Protein AF-A0A6P5EWP1-F1 (afdb_monomer_lite)

Foldseek 3Di:
DVLLVDDDDPVLLVVLVCQQQDFAFDWDWDDDPPDIDIDTDPDTHDGNCSVPVLLVVCCLQDDSSVSSSLSSQQVVCVVPPDDPPDDRPSCVVCVPVPPPDPPPSPPDDDDDDDD

Sequence (115 aa):
MSVLRQPFDQSEYDDLMAMATRRIRITKFKELRNMSIPYSTNALGYSYFDHYPDLARQMECADPHRGLSLLRGFFFWLQNVGHEGAFMPWVAASTSYKSVPYNDCKKTVSHQSSN

Structure (mmCIF, N/CA/C/O backbone):
data_AF-A0A6P5EWP1-F1
#
_entry.id   AF-A0A6P5EWP1-F1
#
loop_
_atom_site.group_PDB
_atom_site.id
_atom_site.type_symbol
_atom_site.label_atom_id
_atom_site.label_alt_id
_atom_site.label_comp_id
_atom_site.label_asym_id
_atom_site.label_entity_id
_atom_site.label_seq_id
_atom_site.pdbx_PDB_ins_code
_atom_site.Cartn_x
_atom_site.Cartn_y
_atom_site.Cartn_z
_atom_site.occupancy
_atom_site.B_iso_or_equiv
_atom_site.auth_seq_id
_atom_site.auth_com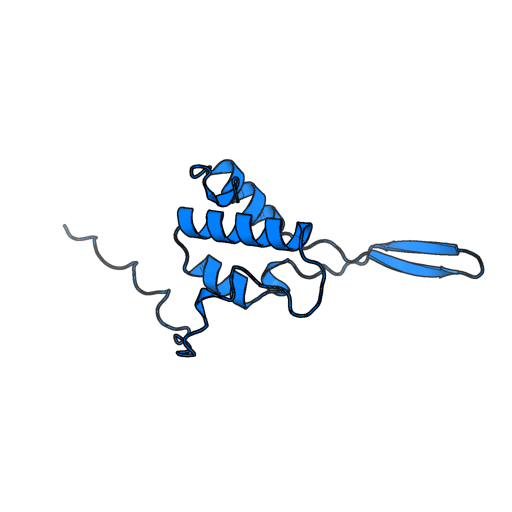p_id
_atom_site.auth_asym_id
_atom_site.auth_atom_id
_atom_site.pdbx_PDB_model_num
ATOM 1 N N . MET A 1 1 ? 1.874 -7.879 19.688 1.00 52.34 1 MET A N 1
ATOM 2 C CA . MET A 1 1 ? 0.594 -7.164 19.934 1.00 52.34 1 MET A CA 1
ATOM 3 C C . MET A 1 1 ? 0.756 -5.814 20.659 1.00 52.34 1 MET A C 1
ATOM 5 O O . MET A 1 1 ? -0.236 -5.268 21.123 1.00 52.34 1 MET A O 1
ATOM 9 N N . SER A 1 2 ? 1.958 -5.227 20.745 1.00 63.16 2 SER A N 1
ATOM 10 C CA . SER A 1 2 ? 2.179 -3.909 21.375 1.00 63.16 2 SER A CA 1
ATOM 11 C C . SER A 1 2 ? 1.922 -2.729 20.428 1.00 63.16 2 SER A C 1
ATOM 13 O O . SER A 1 2 ? 1.346 -1.736 20.852 1.00 63.16 2 SER A O 1
ATOM 15 N N . VAL A 1 3 ? 2.270 -2.862 19.143 1.00 64.81 3 VAL A N 1
ATOM 16 C CA . VAL A 1 3 ? 2.150 -1.797 18.122 1.00 64.81 3 VAL A CA 1
ATOM 17 C C . VAL A 1 3 ? 0.702 -1.323 17.928 1.00 64.81 3 VAL A C 1
ATOM 19 O O . VAL A 1 3 ? 0.439 -0.133 17.835 1.00 64.81 3 VAL A O 1
ATOM 22 N N . LEU A 1 4 ? -0.279 -2.232 17.977 1.00 67.75 4 LEU A N 1
ATOM 23 C CA . LEU A 1 4 ? -1.702 -1.866 17.868 1.00 67.75 4 LEU A CA 1
ATOM 24 C C . LEU A 1 4 ? -2.246 -1.119 19.097 1.00 67.75 4 LEU A C 1
ATOM 26 O O . LEU A 1 4 ? -3.311 -0.521 19.015 1.00 67.75 4 LEU A O 1
ATOM 30 N N . ARG A 1 5 ? -1.544 -1.165 20.236 1.00 72.25 5 ARG A N 1
ATOM 31 C CA . ARG A 1 5 ? -1.935 -0.458 21.466 1.00 72.25 5 ARG A CA 1
ATOM 32 C C . ARG A 1 5 ? -1.331 0.940 21.557 1.00 72.25 5 ARG A C 1
ATOM 34 O O . ARG A 1 5 ? -1.619 1.651 22.516 1.00 72.25 5 ARG A O 1
ATOM 41 N N . GLN A 1 6 ? -0.467 1.314 20.615 1.00 78.44 6 GLN A N 1
ATOM 42 C CA . GLN A 1 6 ? 0.116 2.646 20.609 1.00 78.44 6 GLN A CA 1
ATOM 43 C C . GLN A 1 6 ? -0.968 3.690 20.317 1.00 78.44 6 GLN A C 1
ATOM 45 O O . GLN A 1 6 ? -1.878 3.414 19.526 1.00 78.44 6 GLN A O 1
ATOM 50 N N . PRO A 1 7 ? -0.880 4.881 20.933 1.00 85.25 7 PRO A N 1
ATOM 51 C CA . PRO A 1 7 ? -1.787 5.974 20.624 1.00 85.25 7 PRO A CA 1
ATOM 52 C C . PRO A 1 7 ? -1.692 6.346 19.143 1.00 85.25 7 PRO A C 1
ATOM 54 O O . PRO A 1 7 ? -0.783 5.925 18.422 1.00 85.25 7 PRO A O 1
ATOM 57 N N . PHE A 1 8 ? -2.675 7.111 18.689 1.00 84.88 8 PHE A N 1
ATOM 58 C CA . PHE A 1 8 ? -2.672 7.620 17.331 1.00 84.88 8 PHE A CA 1
ATOM 59 C C . PHE A 1 8 ? -1.549 8.632 17.136 1.00 84.88 8 PHE A C 1
ATOM 61 O O . PHE A 1 8 ? -1.399 9.552 17.940 1.00 84.88 8 PHE A O 1
ATOM 68 N N . ASP A 1 9 ? -0.802 8.448 16.056 1.00 90.44 9 ASP A N 1
ATOM 69 C CA . ASP A 1 9 ? 0.217 9.369 15.584 1.00 90.44 9 ASP A CA 1
ATOM 70 C C . ASP A 1 9 ? -0.104 9.714 14.126 1.00 90.44 9 ASP A C 1
ATOM 72 O O . ASP A 1 9 ? -0.179 8.835 13.263 1.00 90.44 9 ASP A O 1
ATOM 76 N N . GLN A 1 10 ? -0.338 11.002 13.868 1.00 90.44 10 GLN A N 1
ATOM 77 C CA . GLN A 1 10 ? -0.667 11.498 12.535 1.00 90.44 10 GLN A CA 1
ATOM 78 C C . GLN A 1 10 ? 0.511 11.327 11.569 1.00 90.44 10 GLN A C 1
ATOM 80 O O . GLN A 1 10 ? 0.292 10.965 10.417 1.00 90.44 10 GLN A O 1
ATOM 85 N N . SER A 1 11 ? 1.747 11.532 12.038 1.00 91.12 11 SER A N 1
ATOM 86 C CA . SER A 1 11 ? 2.941 11.381 11.199 1.00 91.12 11 SER A CA 1
ATOM 87 C C . SER A 1 11 ? 3.085 9.937 10.739 1.00 91.12 11 SER A C 1
ATOM 89 O O . SER A 1 11 ? 3.324 9.673 9.565 1.00 91.12 11 SER A O 1
ATOM 91 N N . GLU A 1 12 ? 2.877 8.994 11.658 1.00 93.12 12 GLU A N 1
ATOM 92 C CA . GLU A 1 12 ? 2.905 7.571 11.335 1.00 93.12 12 GLU A CA 1
ATOM 93 C C . GLU A 1 12 ? 1.815 7.210 10.320 1.00 93.12 12 GLU A C 1
ATOM 95 O O . GLU A 1 12 ? 2.073 6.470 9.372 1.00 93.12 12 GLU A O 1
ATOM 100 N N . TYR A 1 13 ? 0.600 7.736 10.495 1.00 91.62 13 TYR A N 1
ATOM 101 C CA . TYR A 1 13 ? -0.488 7.499 9.552 1.00 91.62 13 TYR A CA 1
ATOM 102 C C . TYR A 1 13 ? -0.128 7.966 8.141 1.00 91.62 13 TYR A C 1
ATOM 104 O O . TYR A 1 13 ? -0.287 7.199 7.189 1.00 91.62 13 TYR A O 1
ATOM 112 N N . ASP A 1 14 ? 0.388 9.187 8.013 1.00 92.56 14 ASP A N 1
ATOM 113 C CA . ASP A 1 14 ? 0.753 9.772 6.725 1.00 92.56 14 ASP A CA 1
ATOM 114 C C . ASP A 1 14 ? 1.885 8.974 6.053 1.00 92.56 14 ASP A C 1
ATOM 116 O O . ASP A 1 14 ? 1.796 8.656 4.863 1.00 92.56 14 ASP A O 1
ATOM 120 N N . ASP A 1 15 ? 2.894 8.552 6.820 1.00 93.69 15 ASP A N 1
ATOM 121 C CA . ASP A 1 15 ? 4.005 7.731 6.330 1.00 93.69 15 ASP A CA 1
ATOM 122 C C . ASP A 1 15 ? 3.533 6.353 5.841 1.00 93.69 15 ASP A C 1
ATOM 124 O O . ASP A 1 15 ? 3.873 5.912 4.734 1.00 93.69 15 ASP A O 1
ATOM 128 N N . LEU A 1 16 ? 2.718 5.660 6.643 1.00 92.62 16 LEU A N 1
ATOM 129 C CA . LEU A 1 16 ? 2.173 4.349 6.289 1.00 92.62 16 LEU A CA 1
ATOM 130 C C . LEU A 1 16 ? 1.234 4.441 5.078 1.00 92.62 16 LEU A C 1
ATOM 132 O O . LEU A 1 16 ? 1.282 3.581 4.194 1.00 92.62 16 LEU A O 1
ATOM 136 N N . MET A 1 17 ? 0.415 5.491 5.002 1.00 92.44 17 MET A N 1
ATOM 137 C CA . MET A 1 17 ? -0.483 5.751 3.878 1.00 92.44 17 MET A CA 1
ATOM 138 C C . MET A 1 17 ? 0.295 6.041 2.588 1.00 92.44 17 MET A C 1
ATOM 140 O O . MET A 1 17 ? -0.026 5.498 1.522 1.00 92.44 17 MET A O 1
ATOM 144 N N . ALA A 1 18 ? 1.353 6.852 2.676 1.00 93.19 18 ALA A N 1
ATOM 145 C CA . ALA A 1 18 ? 2.236 7.139 1.555 1.00 93.19 18 ALA A CA 1
ATOM 146 C C . ALA A 1 18 ? 2.909 5.859 1.049 1.00 93.19 18 ALA A C 1
ATOM 148 O O . ALA A 1 18 ? 2.937 5.608 -0.158 1.00 93.19 18 ALA A O 1
ATOM 149 N N . MET A 1 19 ? 3.392 5.003 1.953 1.00 90.62 19 MET A N 1
ATOM 150 C CA . MET A 1 19 ? 3.959 3.704 1.586 1.00 90.62 19 MET A CA 1
ATOM 151 C C . MET A 1 19 ? 2.930 2.774 0.939 1.00 90.62 19 MET A C 1
ATOM 153 O O . MET A 1 19 ? 3.259 2.121 -0.051 1.00 90.62 19 MET A O 1
ATOM 157 N N . ALA A 1 20 ? 1.701 2.732 1.459 1.00 90.88 20 ALA A N 1
ATOM 158 C CA . ALA A 1 20 ? 0.624 1.895 0.937 1.00 90.88 20 ALA A CA 1
ATOM 159 C C . ALA A 1 20 ? 0.200 2.293 -0.489 1.00 90.88 20 ALA A C 1
ATOM 161 O O . ALA A 1 20 ? -0.030 1.430 -1.338 1.00 90.88 20 ALA A O 1
ATOM 162 N N . THR A 1 21 ? 0.157 3.599 -0.764 1.00 91.94 21 THR A N 1
ATOM 163 C CA . THR A 1 21 ? -0.280 4.173 -2.049 1.00 91.94 21 THR A CA 1
ATOM 164 C C . THR A 1 21 ? 0.839 4.208 -3.095 1.00 91.94 21 THR A C 1
ATOM 166 O O . THR A 1 21 ? 0.582 4.272 -4.300 1.00 91.94 21 THR A O 1
ATOM 169 N N . ARG A 1 22 ? 2.106 4.168 -2.664 1.00 90.56 22 ARG A N 1
ATOM 170 C CA . ARG A 1 22 ? 3.257 4.306 -3.559 1.00 90.56 22 ARG A CA 1
ATOM 171 C C . ARG A 1 22 ? 3.290 3.193 -4.607 1.00 90.56 22 ARG A C 1
ATOM 173 O O . ARG A 1 22 ? 3.430 2.016 -4.292 1.00 90.56 22 ARG A O 1
ATOM 180 N N . ARG A 1 23 ? 3.269 3.595 -5.878 1.00 90.12 23 ARG A N 1
ATOM 181 C CA . ARG A 1 23 ? 3.510 2.720 -7.032 1.00 90.12 23 ARG A CA 1
ATOM 182 C C . ARG A 1 23 ? 4.987 2.759 -7.410 1.00 90.12 23 ARG A C 1
ATOM 184 O O . ARG A 1 23 ? 5.505 3.808 -7.793 1.00 90.12 23 ARG A O 1
ATOM 191 N N . ILE A 1 24 ? 5.679 1.628 -7.288 1.00 84.12 24 ILE A N 1
ATOM 192 C CA . ILE A 1 24 ? 7.111 1.515 -7.613 1.00 84.12 24 ILE A CA 1
ATOM 193 C C . ILE A 1 24 ? 7.257 1.128 -9.087 1.00 84.12 24 ILE A C 1
ATOM 195 O O . ILE A 1 24 ? 6.494 0.307 -9.589 1.00 84.12 24 ILE A O 1
ATOM 199 N N . ARG A 1 25 ? 8.224 1.710 -9.809 1.00 85.88 25 ARG A N 1
ATOM 200 C CA . ARG A 1 25 ? 8.514 1.306 -11.197 1.00 85.88 25 ARG A CA 1
ATOM 201 C C . ARG A 1 25 ? 8.871 -0.175 -11.263 1.00 85.88 25 ARG A C 1
ATOM 203 O O . ARG A 1 25 ? 9.651 -0.662 -10.448 1.00 85.88 25 ARG A O 1
ATOM 210 N N . ILE A 1 26 ? 8.345 -0.872 -12.267 1.00 85.88 26 ILE A N 1
ATOM 211 C CA . ILE A 1 26 ? 8.653 -2.288 -12.456 1.00 85.88 26 ILE A CA 1
ATOM 212 C C . ILE A 1 26 ? 10.096 -2.404 -12.949 1.00 85.88 26 ILE A C 1
ATOM 214 O O . ILE A 1 26 ? 10.432 -1.940 -14.047 1.00 85.88 26 ILE A O 1
ATOM 218 N N . THR A 1 27 ? 10.926 -3.063 -12.149 1.00 89.50 27 THR A N 1
ATOM 219 C CA . THR A 1 27 ? 12.249 -3.536 -12.556 1.00 89.50 27 THR A CA 1
ATOM 220 C C . THR A 1 27 ? 12.095 -4.931 -13.135 1.00 89.50 27 THR A C 1
ATOM 222 O O . THR A 1 27 ? 11.564 -5.828 -12.484 1.00 89.50 27 THR A O 1
ATOM 225 N N . LYS A 1 28 ? 12.539 -5.113 -14.375 1.00 89.50 28 LYS A N 1
ATOM 226 C CA . LYS A 1 28 ? 12.609 -6.425 -15.017 1.00 89.50 28 LYS A CA 1
ATOM 227 C C . LYS A 1 28 ? 14.056 -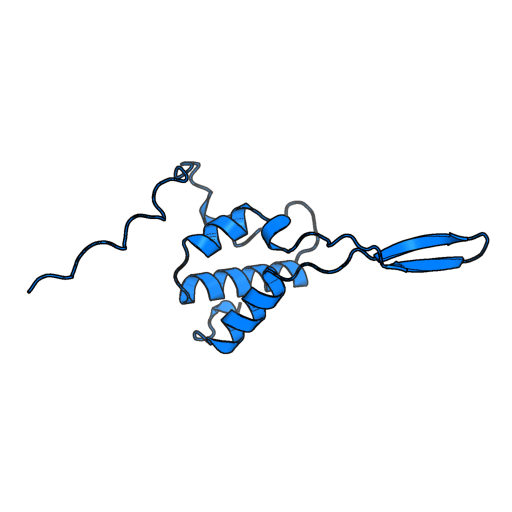6.884 -15.068 1.00 89.50 28 LYS A C 1
ATOM 229 O O . LYS A 1 28 ? 14.972 -6.075 -14.966 1.00 89.50 28 LYS A O 1
ATOM 234 N N . PHE A 1 29 ? 14.251 -8.175 -15.276 1.00 92.06 29 PHE A N 1
ATOM 235 C CA . PHE A 1 29 ? 15.569 -8.772 -15.424 1.00 92.06 29 PHE A CA 1
ATOM 236 C C . PHE A 1 29 ? 15.738 -9.308 -16.843 1.00 92.06 29 PHE A C 1
ATOM 23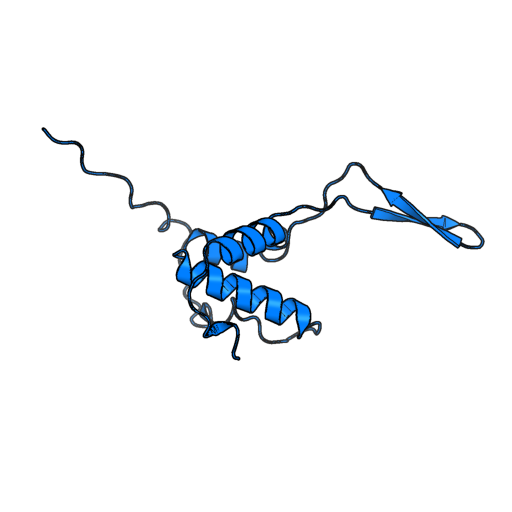8 O O . PHE A 1 29 ? 14.796 -9.841 -17.435 1.00 92.06 29 PHE A O 1
ATOM 245 N N . LYS A 1 30 ? 16.915 -9.084 -17.424 1.00 91.81 30 LYS A N 1
ATOM 246 C CA . LYS A 1 30 ? 17.345 -9.722 -18.670 1.00 91.81 30 LYS A CA 1
ATOM 247 C C . LYS A 1 30 ? 18.327 -10.820 -18.315 1.00 91.81 30 LYS A C 1
ATOM 249 O O . LYS A 1 30 ? 19.405 -10.520 -17.809 1.00 91.81 30 LYS A O 1
ATOM 254 N N . GLU A 1 31 ? 17.959 -12.051 -18.636 1.00 94.88 31 GLU A N 1
ATOM 255 C CA . GLU A 1 31 ? 18.867 -13.189 -18.575 1.00 94.88 31 GLU A CA 1
ATOM 256 C C . GLU A 1 31 ? 19.827 -13.140 -19.769 1.00 94.88 31 GLU A C 1
ATOM 258 O O . GLU A 1 31 ? 19.413 -13.132 -20.931 1.00 94.88 31 GLU A O 1
ATOM 263 N N . LEU A 1 32 ? 21.121 -13.073 -19.475 1.00 94.38 32 LEU A N 1
ATOM 264 C CA . LEU A 1 32 ? 22.217 -13.239 -20.423 1.00 94.38 32 LEU A CA 1
ATOM 265 C C . LEU A 1 32 ? 22.860 -14.612 -20.211 1.00 94.38 32 LEU A C 1
ATOM 267 O O . LEU A 1 32 ? 22.566 -15.315 -19.251 1.00 94.38 32 LEU A O 1
ATOM 271 N N . ARG A 1 33 ? 23.806 -14.977 -21.083 1.00 93.50 33 ARG A N 1
ATOM 272 C CA . ARG A 1 33 ? 24.464 -16.295 -21.060 1.00 93.50 33 ARG A CA 1
ATOM 273 C C . ARG A 1 33 ? 25.070 -16.667 -19.697 1.00 93.50 33 ARG A C 1
ATOM 275 O O . ARG A 1 33 ? 25.060 -17.842 -19.352 1.00 93.50 33 ARG A O 1
ATOM 282 N N . ASN A 1 34 ? 25.566 -15.677 -18.945 1.00 94.12 34 ASN A N 1
ATOM 283 C CA . ASN A 1 34 ? 26.272 -15.886 -17.675 1.00 94.12 34 ASN A CA 1
ATOM 284 C C . ASN A 1 34 ? 25.748 -15.015 -16.516 1.00 94.12 34 ASN A C 1
ATOM 286 O O . ASN A 1 34 ? 26.302 -15.086 -15.422 1.00 94.12 34 ASN A O 1
ATOM 290 N N . MET A 1 35 ? 24.763 -14.135 -16.740 1.00 94.00 35 MET A N 1
ATOM 291 C CA . MET A 1 35 ? 24.308 -13.202 -15.703 1.00 94.00 35 MET A CA 1
ATOM 292 C C . MET A 1 35 ? 22.909 -12.655 -15.967 1.00 94.00 35 MET A C 1
ATOM 294 O O . MET A 1 35 ? 22.489 -12.549 -17.115 1.00 94.00 35 MET A O 1
ATOM 298 N N . SER A 1 36 ? 22.247 -12.212 -14.903 1.00 94.75 36 SER A N 1
ATOM 299 C CA . SER A 1 36 ? 20.977 -11.496 -14.967 1.00 94.75 36 SER A CA 1
ATOM 300 C C . SER A 1 36 ? 21.204 -10.015 -14.668 1.00 94.75 36 SER A C 1
ATOM 302 O O . SER A 1 36 ? 21.828 -9.676 -13.660 1.00 94.75 36 SER A O 1
ATOM 304 N N . ILE A 1 37 ? 20.747 -9.121 -15.551 1.00 94.62 37 ILE A N 1
ATOM 305 C CA . ILE A 1 37 ? 20.904 -7.665 -15.380 1.00 94.62 37 ILE A CA 1
ATOM 306 C C . ILE A 1 37 ? 19.528 -7.014 -15.188 1.00 94.62 37 ILE A C 1
ATOM 308 O O . ILE A 1 37 ? 18.646 -7.208 -16.035 1.00 94.62 37 ILE A O 1
ATOM 312 N N . PRO A 1 38 ? 19.324 -6.213 -14.123 1.00 93.12 38 PRO A N 1
ATOM 313 C CA . PRO A 1 38 ? 18.095 -5.455 -13.948 1.00 93.12 38 PRO A CA 1
ATOM 314 C C . PRO A 1 38 ? 18.012 -4.302 -14.956 1.00 93.12 38 PRO A C 1
ATOM 316 O O . PRO A 1 38 ? 18.990 -3.603 -15.214 1.00 93.12 38 PRO A O 1
ATOM 319 N N . TYR A 1 39 ? 16.823 -4.052 -15.491 1.00 89.88 39 TYR A N 1
ATOM 320 C CA . TYR A 1 39 ? 16.508 -2.860 -16.270 1.00 89.88 39 TYR A CA 1
ATOM 321 C C . TYR A 1 39 ? 15.156 -2.300 -15.829 1.00 89.88 39 TYR A C 1
ATOM 323 O O . TYR A 1 39 ? 14.181 -3.030 -15.621 1.00 89.88 39 TYR A O 1
ATOM 331 N N . SER A 1 40 ? 15.100 -0.983 -15.659 1.00 85.19 40 SER A N 1
ATOM 332 C CA . SER A 1 40 ? 13.868 -0.291 -15.307 1.00 85.19 40 SER A CA 1
ATOM 333 C C . SER A 1 40 ? 12.951 -0.211 -16.522 1.00 85.19 40 SER A C 1
ATOM 335 O O . SER A 1 40 ? 13.380 0.026 -17.653 1.00 85.19 40 SER A O 1
ATOM 337 N N . THR A 1 41 ? 11.660 -0.416 -16.290 1.00 86.19 41 THR A N 1
ATOM 338 C CA . THR A 1 41 ? 10.639 -0.145 -17.299 1.00 86.19 41 THR A CA 1
ATOM 339 C C . TH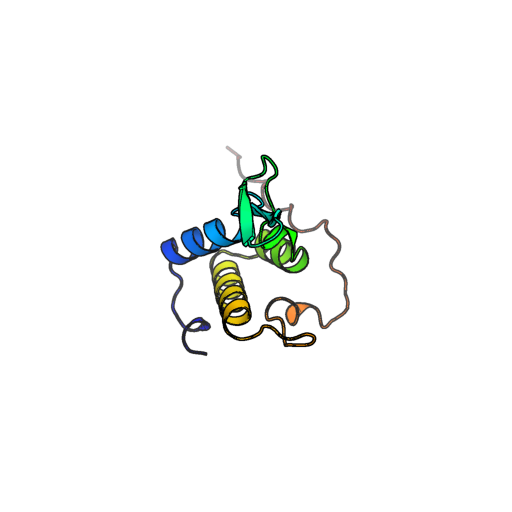R A 1 41 ? 9.980 1.205 -17.033 1.00 86.19 41 THR A C 1
ATOM 341 O O . THR A 1 41 ? 10.024 1.745 -15.925 1.00 86.19 41 THR A O 1
ATOM 344 N N . ASN A 1 42 ? 9.347 1.765 -18.064 1.00 86.69 42 ASN A N 1
ATOM 345 C CA . ASN A 1 42 ? 8.517 2.961 -17.909 1.00 86.69 42 ASN A CA 1
ATOM 346 C C . ASN A 1 42 ? 7.168 2.658 -17.237 1.00 86.69 42 ASN A C 1
ATOM 348 O O . ASN A 1 42 ? 6.442 3.587 -16.897 1.00 86.69 42 ASN A O 1
ATOM 352 N N . ALA A 1 43 ? 6.836 1.379 -17.033 1.00 87.50 43 ALA A N 1
ATOM 353 C CA . ALA A 1 43 ? 5.610 0.970 -16.373 1.00 87.50 43 ALA A CA 1
ATOM 354 C C . ALA A 1 43 ? 5.737 1.097 -14.849 1.00 87.50 43 ALA A C 1
ATOM 356 O O . ALA A 1 43 ? 6.734 0.691 -14.241 1.00 87.50 43 ALA A O 1
ATOM 357 N N . LEU A 1 44 ? 4.691 1.641 -14.233 1.00 88.75 44 LEU A N 1
ATOM 358 C CA . LEU A 1 44 ? 4.508 1.598 -12.790 1.00 88.75 44 LEU A CA 1
ATOM 359 C C . LEU A 1 44 ? 3.916 0.246 -12.398 1.00 88.75 44 LEU A C 1
ATOM 361 O O . LEU A 1 44 ? 3.046 -0.284 -13.085 1.00 88.75 44 LEU A O 1
ATOM 365 N N . GLY A 1 45 ? 4.417 -0.305 -11.301 1.00 87.31 45 GLY A N 1
ATOM 366 C CA . GLY A 1 45 ? 3.833 -1.458 -10.645 1.00 87.31 45 GLY A CA 1
ATOM 367 C C . GLY A 1 45 ? 2.581 -1.075 -9.868 1.00 87.31 45 GLY A C 1
ATOM 368 O O . GLY A 1 45 ? 2.213 0.097 -9.752 1.00 87.31 45 GLY A O 1
ATOM 369 N N . TYR A 1 46 ? 1.945 -2.098 -9.321 1.00 88.19 46 TYR A N 1
ATOM 370 C CA . TYR A 1 46 ? 0.808 -1.950 -8.432 1.00 88.19 46 TYR A CA 1
ATOM 371 C C . TYR A 1 46 ? 1.259 -1.435 -7.060 1.00 88.19 46 TYR A C 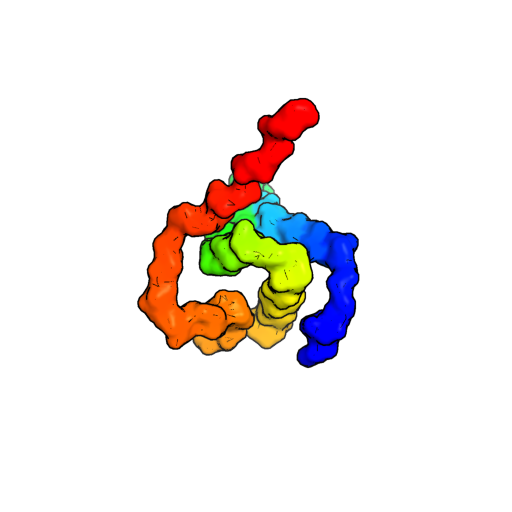1
ATOM 373 O O . TYR A 1 46 ? 2.349 -1.750 -6.580 1.00 88.19 46 TYR A O 1
ATOM 381 N N . SER A 1 47 ? 0.427 -0.593 -6.455 1.00 91.50 47 SER A N 1
ATOM 382 C CA . SER A 1 47 ? 0.537 -0.230 -5.042 1.00 91.50 47 SER A CA 1
ATOM 383 C C . SER A 1 47 ? -0.000 -1.364 -4.166 1.00 91.50 47 SER A C 1
ATOM 385 O O . SER A 1 47 ? -0.620 -2.311 -4.661 1.00 91.50 47 SER A O 1
ATOM 387 N N . TYR A 1 48 ? 0.170 -1.264 -2.847 1.00 90.25 48 TYR A N 1
ATOM 388 C CA . TYR A 1 48 ? -0.419 -2.249 -1.941 1.00 90.25 48 TYR A CA 1
ATOM 389 C C . TYR A 1 48 ? -1.950 -2.250 -2.013 1.00 90.25 48 TYR A C 1
ATOM 391 O O . TYR A 1 48 ? -2.562 -3.314 -1.984 1.00 90.25 48 TYR A O 1
ATOM 399 N N . PHE A 1 49 ? -2.577 -1.088 -2.192 1.00 89.94 49 PHE A N 1
ATOM 400 C CA . PHE A 1 49 ? -4.030 -1.000 -2.358 1.00 89.94 49 PHE A CA 1
ATOM 401 C C . PHE A 1 49 ? -4.528 -1.567 -3.687 1.00 89.94 49 PHE A C 1
ATOM 403 O O . PHE A 1 49 ? -5.629 -2.109 -3.735 1.00 89.94 49 PHE A O 1
ATOM 410 N N . ASP A 1 50 ? -3.708 -1.517 -4.740 1.00 88.62 50 ASP A N 1
ATOM 411 C CA . ASP A 1 50 ? -4.036 -2.170 -6.011 1.00 88.62 50 ASP A CA 1
ATOM 412 C C . ASP A 1 50 ? -3.986 -3.708 -5.881 1.00 88.62 50 ASP A C 1
ATOM 414 O O . ASP A 1 50 ? -4.759 -4.411 -6.529 1.00 88.62 50 ASP A O 1
ATOM 418 N N . HIS A 1 51 ? -3.103 -4.239 -5.025 1.00 86.19 51 HIS A N 1
ATOM 419 C CA . HIS A 1 51 ? -3.022 -5.673 -4.726 1.00 86.19 51 HIS A CA 1
ATOM 420 C C . HIS A 1 51 ? -4.123 -6.163 -3.772 1.00 86.19 51 HIS A C 1
ATOM 422 O O . HIS A 1 51 ? -4.575 -7.300 -3.899 1.00 86.19 51 HIS A O 1
ATOM 428 N N . TYR A 1 52 ? -4.559 -5.319 -2.833 1.00 88.50 52 TYR A N 1
ATOM 429 C CA . TYR A 1 52 ? -5.545 -5.657 -1.803 1.00 88.50 52 TYR A CA 1
ATOM 430 C C . TYR A 1 52 ? -6.740 -4.690 -1.851 1.00 88.50 52 TYR A C 1
ATOM 432 O O . TYR A 1 52 ? -6.869 -3.811 -0.992 1.00 88.50 52 TYR A O 1
ATOM 440 N N . PRO A 1 53 ? -7.662 -4.854 -2.819 1.00 87.31 53 PRO A N 1
ATOM 441 C CA . PRO A 1 53 ? -8.787 -3.934 -2.991 1.00 87.31 53 PRO A CA 1
ATOM 442 C C . PRO A 1 53 ? -9.756 -3.938 -1.798 1.00 87.31 53 PRO A C 1
ATOM 444 O O . PRO A 1 53 ? -10.442 -2.947 -1.557 1.00 87.31 53 PRO A O 1
ATOM 447 N N . ASP A 1 54 ? -9.821 -5.029 -1.028 1.00 87.00 54 ASP A N 1
ATOM 448 C CA . ASP A 1 54 ? -10.624 -5.090 0.201 1.00 87.00 54 ASP A CA 1
ATOM 449 C C . ASP A 1 54 ? -10.071 -4.170 1.297 1.00 87.00 54 ASP A C 1
ATOM 451 O O . ASP A 1 54 ? -10.841 -3.513 1.999 1.00 87.00 54 ASP A O 1
ATOM 455 N N . LEU A 1 55 ? -8.741 -4.087 1.417 1.00 88.56 55 LEU A N 1
ATOM 456 C CA . LEU A 1 55 ? -8.078 -3.169 2.341 1.00 88.56 55 LEU A CA 1
ATOM 457 C C . LEU A 1 55 ? -8.317 -1.720 1.911 1.00 88.56 55 LEU A C 1
ATOM 459 O O . LEU A 1 55 ? -8.674 -0.896 2.747 1.00 88.56 55 LEU A O 1
ATOM 463 N N . ALA A 1 56 ? -8.182 -1.429 0.612 1.00 89.88 56 ALA A N 1
ATOM 464 C CA . ALA A 1 56 ? -8.441 -0.099 0.062 1.00 89.88 56 ALA A CA 1
ATOM 465 C C . ALA A 1 56 ? -9.859 0.385 0.411 1.00 89.88 56 ALA A C 1
ATOM 467 O O . ALA A 1 56 ? -10.030 1.473 0.956 1.00 89.88 56 ALA A O 1
ATOM 468 N N . ARG A 1 57 ? -10.866 -0.480 0.225 1.00 87.44 57 ARG A N 1
ATOM 469 C CA . ARG A 1 57 ? -12.260 -0.189 0.594 1.00 87.44 57 ARG A CA 1
ATOM 470 C C . ARG A 1 57 ? -12.445 0.094 2.084 1.00 87.44 57 ARG A C 1
ATOM 472 O O . ARG A 1 57 ? -13.225 0.967 2.449 1.00 87.44 57 ARG A O 1
ATOM 479 N N . GLN A 1 58 ? -11.754 -0.636 2.960 1.00 87.94 58 GLN A N 1
ATOM 480 C CA . GLN A 1 58 ? -11.836 -0.357 4.395 1.00 87.94 58 GLN A CA 1
ATOM 481 C C . GLN A 1 58 ? -11.181 0.967 4.765 1.00 87.94 58 GLN A C 1
ATOM 483 O O . GLN A 1 58 ? -11.716 1.667 5.619 1.00 87.94 58 GLN A O 1
ATOM 488 N N . MET A 1 59 ? -10.071 1.316 4.116 1.00 88.94 59 MET A N 1
ATOM 489 C CA . MET A 1 59 ? -9.385 2.589 4.327 1.00 88.94 59 MET A CA 1
ATOM 490 C C . MET A 1 59 ? -10.226 3.782 3.862 1.00 88.94 59 MET A C 1
ATOM 492 O O . MET A 1 59 ? -10.236 4.799 4.544 1.00 88.94 59 MET A O 1
ATOM 496 N N . GLU A 1 60 ? -10.979 3.652 2.765 1.00 87.50 60 GLU A N 1
ATOM 497 C CA . GLU A 1 60 ? -11.883 4.707 2.274 1.00 87.50 60 GLU A CA 1
ATOM 498 C C . GLU A 1 60 ? -13.000 5.060 3.268 1.00 87.50 60 GLU A C 1
ATOM 500 O O . GLU A 1 60 ? -13.438 6.207 3.319 1.00 87.50 60 GLU A O 1
ATOM 505 N N . CYS A 1 61 ? -13.452 4.090 4.067 1.00 84.25 61 CYS A N 1
ATOM 506 C CA . CYS A 1 61 ? -14.541 4.266 5.033 1.00 84.25 61 CYS A CA 1
ATOM 507 C C . CYS A 1 61 ? -14.078 4.261 6.498 1.00 84.25 61 CYS A C 1
ATOM 509 O O . CYS A 1 61 ? -14.911 4.202 7.406 1.00 84.25 61 CYS A O 1
ATOM 511 N N . ALA A 1 62 ? -12.770 4.271 6.752 1.00 85.75 62 ALA A N 1
ATOM 512 C CA . ALA A 1 62 ? -12.221 4.301 8.099 1.00 85.75 62 ALA A CA 1
ATOM 513 C C . ALA A 1 62 ? -12.021 5.743 8.576 1.00 85.75 62 ALA A C 1
ATOM 515 O O . ALA A 1 62 ? -11.542 6.599 7.837 1.00 85.75 62 ALA A O 1
ATOM 516 N N . ASP A 1 63 ? -12.330 5.999 9.848 1.00 87.75 63 ASP A N 1
ATOM 517 C CA . ASP A 1 63 ? -11.805 7.175 10.538 1.00 87.75 63 ASP A CA 1
ATOM 518 C C . ASP A 1 63 ? -10.265 7.079 10.664 1.00 87.75 63 ASP A C 1
ATOM 520 O O . ASP A 1 63 ? -9.712 5.975 10.580 1.00 87.75 63 ASP A O 1
ATOM 524 N N . PRO A 1 64 ? -9.543 8.193 10.891 1.00 84.81 64 PRO A N 1
ATOM 525 C CA . PRO A 1 64 ? -8.079 8.181 10.959 1.00 84.81 64 PRO A CA 1
ATOM 526 C C . PRO A 1 64 ? -7.499 7.190 11.983 1.00 84.81 64 PRO A C 1
ATOM 528 O O . PRO A 1 64 ? -6.505 6.518 11.700 1.00 84.81 64 PRO A O 1
ATOM 531 N N . HIS A 1 65 ? -8.138 7.019 13.146 1.00 84.88 65 HIS A N 1
ATOM 532 C CA . HIS A 1 65 ? -7.670 6.097 14.188 1.00 84.88 65 HIS A CA 1
ATOM 533 C C . HIS A 1 65 ? -7.787 4.635 13.746 1.00 84.88 65 HIS A C 1
ATOM 535 O O . HIS A 1 65 ? -6.862 3.826 13.914 1.00 84.88 65 HIS A O 1
ATOM 541 N N . ARG A 1 66 ? -8.927 4.290 13.148 1.00 86.44 66 ARG A N 1
ATOM 542 C CA . ARG A 1 66 ? -9.184 2.973 12.577 1.00 86.44 66 ARG A CA 1
ATOM 543 C C . ARG A 1 66 ? -8.287 2.712 11.370 1.00 86.44 66 ARG A C 1
ATOM 545 O O . ARG A 1 66 ? -7.747 1.613 11.261 1.00 86.44 66 ARG A O 1
ATOM 552 N N . GLY A 1 67 ? -8.070 3.712 10.520 1.00 89.81 67 GLY A N 1
ATOM 553 C CA . GLY A 1 67 ? -7.162 3.644 9.379 1.00 89.81 67 GLY A CA 1
ATOM 554 C C . GLY A 1 67 ? -5.726 3.343 9.807 1.00 89.81 67 GLY A C 1
ATOM 555 O O . GLY A 1 67 ? -5.101 2.432 9.268 1.00 89.81 67 GLY A O 1
ATOM 556 N N . LEU A 1 68 ? -5.225 4.014 10.850 1.00 90.38 68 LEU A N 1
ATOM 557 C CA . LEU A 1 68 ? -3.896 3.729 11.397 1.00 90.38 68 LEU A CA 1
ATOM 558 C C . LEU A 1 68 ? -3.791 2.298 11.940 1.00 90.38 68 LEU A C 1
ATOM 560 O O . LEU A 1 68 ? -2.802 1.607 11.708 1.00 90.38 68 LEU A O 1
ATOM 564 N N . SER A 1 69 ? -4.831 1.821 12.624 1.00 87.81 69 SER A N 1
ATOM 565 C CA . SER A 1 69 ? -4.876 0.448 13.142 1.00 87.81 69 SER A CA 1
ATOM 566 C C . SER A 1 69 ? -4.853 -0.594 12.017 1.00 87.81 69 SER A C 1
ATOM 568 O O . SER A 1 69 ? -4.160 -1.608 12.129 1.00 87.81 69 SER A O 1
ATOM 570 N N . LEU A 1 70 ? -5.567 -0.328 10.917 1.00 89.88 70 LEU A N 1
ATOM 571 C CA . LEU A 1 70 ? -5.559 -1.161 9.714 1.00 89.88 70 LEU A CA 1
ATOM 572 C C . LEU A 1 70 ? -4.179 -1.184 9.057 1.00 89.88 70 LEU A C 1
ATOM 574 O O . LEU A 1 70 ? -3.676 -2.265 8.766 1.00 89.88 70 LEU A O 1
ATOM 578 N N . LEU A 1 71 ? -3.543 -0.023 8.884 1.00 91.00 71 LEU A N 1
ATOM 579 C CA . LEU A 1 71 ? -2.203 0.078 8.305 1.00 91.00 71 LEU A CA 1
ATOM 580 C C . LEU A 1 71 ? -1.159 -0.632 9.174 1.00 91.00 71 LEU A C 1
ATOM 582 O O . LEU A 1 71 ? -0.398 -1.452 8.665 1.00 91.00 71 LEU A O 1
ATOM 586 N N . ARG A 1 72 ? -1.165 -0.408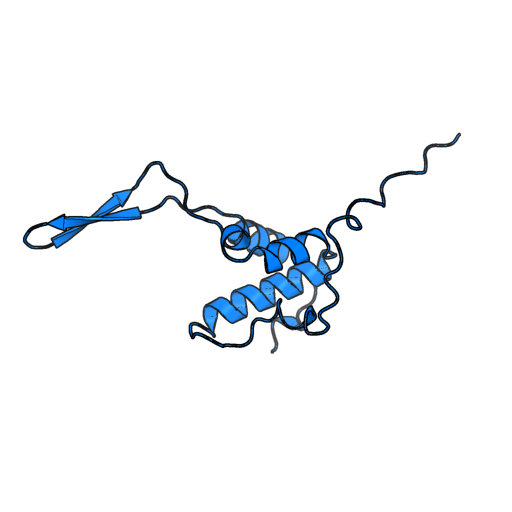 10.493 1.00 89.94 72 ARG A N 1
ATOM 587 C CA . ARG A 1 72 ? -0.283 -1.120 11.432 1.00 89.94 72 ARG A CA 1
ATOM 588 C C . ARG A 1 72 ? -0.475 -2.633 11.340 1.00 89.94 72 ARG A C 1
ATOM 590 O O . ARG A 1 72 ? 0.502 -3.375 11.273 1.00 89.94 72 ARG A O 1
ATOM 597 N N . GLY A 1 73 ? -1.726 -3.097 11.312 1.00 86.94 73 GLY A N 1
ATOM 598 C CA . GLY A 1 73 ? -2.052 -4.514 11.145 1.00 86.94 73 GLY A CA 1
ATOM 599 C C . GLY A 1 73 ? -1.579 -5.070 9.801 1.00 86.94 73 GLY A C 1
ATOM 600 O O . GLY A 1 73 ? -1.009 -6.158 9.755 1.00 86.94 73 GLY A O 1
ATOM 601 N N . PHE A 1 74 ? -1.766 -4.308 8.725 1.00 88.62 74 PHE A N 1
ATOM 602 C CA . PHE A 1 74 ? -1.352 -4.659 7.371 1.00 88.62 74 PHE A CA 1
ATOM 603 C C . PHE A 1 74 ? 0.168 -4.811 7.251 1.00 88.62 74 PHE A C 1
ATOM 605 O O . PHE A 1 74 ? 0.647 -5.860 6.829 1.00 88.62 74 PHE A O 1
ATOM 612 N N . PHE A 1 75 ? 0.941 -3.814 7.683 1.00 87.94 75 PHE A N 1
ATOM 613 C CA . PHE A 1 75 ? 2.403 -3.878 7.625 1.00 87.94 75 PHE A CA 1
ATOM 614 C C . PHE A 1 75 ? 2.981 -4.928 8.574 1.00 87.94 75 PHE A C 1
ATOM 616 O O . PHE A 1 75 ? 3.927 -5.628 8.211 1.00 87.94 75 PHE A O 1
ATOM 623 N N . PHE A 1 76 ? 2.380 -5.108 9.754 1.00 85.88 76 PHE A N 1
ATOM 624 C CA . PHE A 1 76 ? 2.742 -6.213 10.636 1.00 85.88 76 PHE A CA 1
ATOM 625 C C . PHE A 1 76 ? 2.524 -7.563 9.946 1.00 85.88 76 PHE A C 1
ATOM 627 O O . PHE A 1 76 ? 3.395 -8.428 10.004 1.00 85.88 76 PHE A O 1
ATOM 634 N N . TRP A 1 77 ? 1.390 -7.737 9.264 1.00 85.25 77 TRP A N 1
ATOM 635 C CA . TRP A 1 77 ? 1.112 -8.946 8.497 1.00 85.25 77 TRP A CA 1
ATOM 636 C C . TRP A 1 77 ? 2.145 -9.157 7.386 1.00 85.25 77 TRP A C 1
ATOM 638 O O . TRP A 1 77 ? 2.748 -10.221 7.351 1.00 85.25 77 TRP A O 1
ATOM 648 N N . LEU A 1 78 ? 2.457 -8.140 6.573 1.00 85.44 78 LEU A N 1
ATOM 649 C CA . LEU A 1 78 ? 3.484 -8.248 5.523 1.00 85.44 78 LEU A CA 1
ATOM 650 C C . LEU A 1 78 ? 4.842 -8.704 6.066 1.00 85.44 78 LEU A C 1
ATOM 652 O O . LEU A 1 78 ? 5.551 -9.463 5.411 1.00 85.44 78 LEU A O 1
ATOM 656 N N . GLN A 1 79 ? 5.213 -8.231 7.256 1.00 83.00 79 GLN A N 1
ATOM 657 C CA . GLN A 1 79 ? 6.506 -8.537 7.857 1.00 83.00 79 GLN A CA 1
ATOM 658 C C . GLN A 1 79 ? 6.560 -9.927 8.508 1.00 83.00 79 GLN A C 1
ATOM 660 O O . GLN A 1 79 ? 7.639 -10.504 8.611 1.00 83.00 79 GLN A O 1
ATOM 665 N N . ASN A 1 80 ? 5.423 -10.462 8.962 1.00 75.56 80 ASN A N 1
ATOM 666 C CA . ASN A 1 80 ? 5.373 -11.686 9.772 1.00 75.56 80 ASN A CA 1
ATOM 667 C C . ASN A 1 80 ? 4.709 -12.871 9.061 1.00 75.56 80 ASN A C 1
ATOM 669 O O . ASN A 1 80 ? 4.809 -14.002 9.532 1.00 75.56 80 ASN A O 1
ATOM 673 N N . VAL A 1 81 ? 3.995 -12.630 7.962 1.00 68.88 81 VAL A N 1
ATOM 674 C CA . VAL A 1 81 ? 3.081 -13.594 7.364 1.00 68.88 81 VAL A CA 1
ATOM 675 C C . VAL A 1 81 ? 3.213 -13.566 5.841 1.00 68.88 81 VAL A C 1
ATOM 677 O O . VAL A 1 81 ? 2.568 -12.787 5.149 1.00 68.88 81 VAL A O 1
ATOM 680 N N . GLY A 1 82 ? 4.066 -14.448 5.320 1.00 56.28 82 GLY A N 1
ATOM 681 C CA . GLY A 1 82 ? 4.301 -14.643 3.885 1.00 56.28 82 GLY A CA 1
ATOM 682 C C . GLY A 1 82 ? 3.824 -16.001 3.364 1.00 56.28 82 GLY A C 1
ATOM 683 O O . GLY A 1 82 ? 4.444 -16.547 2.453 1.00 56.28 82 GLY A O 1
ATOM 684 N N . HIS A 1 83 ? 2.787 -16.595 3.966 1.00 61.59 83 HIS A N 1
ATOM 685 C CA . HIS A 1 83 ? 2.294 -17.922 3.582 1.00 61.59 83 HIS A CA 1
ATOM 686 C C . HIS A 1 83 ? 0.809 -17.908 3.218 1.00 61.59 83 HIS A C 1
ATOM 688 O O . HIS A 1 83 ? 0.001 -17.194 3.815 1.00 61.59 83 HIS A O 1
ATOM 694 N N . GLU A 1 84 ? 0.466 -18.723 2.223 1.00 58.06 84 GLU A N 1
ATOM 695 C CA . GLU A 1 84 ? -0.895 -18.927 1.738 1.00 58.06 84 GLU A CA 1
ATOM 696 C C . GLU A 1 84 ? -1.809 -19.417 2.880 1.00 58.06 84 GLU A C 1
ATOM 698 O O . GLU A 1 84 ? -1.439 -20.303 3.650 1.00 58.06 84 GLU A O 1
ATOM 703 N N . GLY A 1 85 ? -2.991 -18.808 3.029 1.00 62.75 85 GLY A N 1
ATOM 704 C CA . GLY A 1 85 ? -3.978 -19.170 4.061 1.00 62.75 85 GLY A CA 1
ATOM 705 C C . GLY A 1 85 ? -3.810 -18.487 5.422 1.00 62.75 85 GLY A C 1
ATOM 706 O O . GLY A 1 85 ? -4.570 -18.761 6.351 1.00 62.75 85 GLY A O 1
ATOM 707 N N . ALA A 1 86 ? -2.844 -17.586 5.570 1.00 68.31 86 ALA A N 1
ATOM 708 C CA . ALA A 1 86 ? -2.611 -16.941 6.847 1.00 68.31 86 ALA A CA 1
ATOM 709 C C . ALA A 1 86 ? -3.548 -15.748 7.119 1.00 68.31 86 ALA A C 1
ATOM 711 O O . ALA A 1 86 ? -3.990 -15.037 6.216 1.00 68.31 86 ALA A O 1
ATOM 712 N N . PHE A 1 87 ? -3.860 -15.540 8.401 1.00 70.50 87 PHE A N 1
ATOM 713 C CA . PHE A 1 87 ? -4.884 -14.603 8.864 1.00 70.50 87 PHE A CA 1
ATOM 714 C C . PHE A 1 87 ? -4.618 -13.166 8.401 1.00 70.50 87 PHE A C 1
ATOM 716 O O . PHE A 1 87 ? -3.618 -12.572 8.795 1.00 70.50 87 PHE A O 1
ATOM 723 N N . MET A 1 88 ? -5.539 -12.598 7.618 1.00 74.19 88 MET A N 1
ATOM 724 C CA . MET A 1 88 ? -5.490 -11.208 7.160 1.00 74.19 88 MET A CA 1
ATOM 725 C C . MET A 1 88 ? -6.303 -10.297 8.106 1.00 74.19 88 MET A C 1
ATOM 727 O O . MET A 1 88 ? -7.532 -10.416 8.154 1.00 74.19 88 MET A O 1
ATOM 731 N N . PRO A 1 89 ? -5.663 -9.360 8.834 1.00 69.75 89 PRO A N 1
ATOM 732 C CA . PRO A 1 89 ? -6.319 -8.506 9.831 1.00 69.75 89 PRO A CA 1
ATOM 733 C C . PRO A 1 89 ? -7.487 -7.666 9.300 1.00 69.75 89 PRO A C 1
ATOM 735 O O . PRO A 1 89 ? -8.433 -7.396 10.035 1.00 69.75 89 PRO A O 1
ATOM 738 N N . TRP A 1 90 ? -7.440 -7.268 8.028 1.00 77.56 90 TRP A N 1
ATOM 739 C CA . TRP A 1 90 ? -8.498 -6.490 7.379 1.00 77.56 90 TRP A CA 1
ATOM 740 C C . TRP A 1 90 ? -9.642 -7.365 6.844 1.00 77.56 90 TRP A C 1
ATOM 742 O O . TRP A 1 90 ? -10.717 -6.858 6.550 1.00 77.56 90 TRP A O 1
ATOM 752 N N . VAL A 1 91 ? -9.478 -8.689 6.753 1.00 73.12 91 VAL A N 1
ATOM 753 C CA . VAL A 1 91 ? -10.526 -9.596 6.242 1.00 73.12 91 VAL A CA 1
ATOM 754 C C . VAL A 1 91 ? -11.473 -10.061 7.353 1.00 73.12 91 VAL A C 1
ATOM 756 O O . VAL A 1 91 ? -12.649 -10.307 7.094 1.00 73.12 91 VAL A O 1
ATOM 759 N N . ALA A 1 92 ? -11.019 -10.104 8.609 1.00 56.62 92 ALA A N 1
ATOM 760 C CA . ALA A 1 92 ? -11.795 -10.629 9.740 1.00 56.62 92 ALA A CA 1
ATOM 761 C C . ALA A 1 92 ? -13.049 -9.812 10.113 1.00 56.62 92 ALA A C 1
ATOM 763 O O . ALA A 1 92 ? -13.929 -10.321 10.801 1.00 56.62 92 ALA A O 1
ATOM 764 N N . ALA A 1 93 ? -13.182 -8.577 9.623 1.00 51.78 93 ALA A N 1
ATOM 765 C CA . ALA A 1 93 ? -14.429 -7.821 9.746 1.00 51.78 93 ALA A CA 1
ATOM 766 C C . ALA A 1 93 ? -15.531 -8.300 8.771 1.00 51.78 93 ALA A C 1
ATOM 768 O O . ALA A 1 93 ? -16.675 -7.870 8.894 1.00 51.78 93 ALA A O 1
ATOM 769 N N . SER A 1 94 ? -15.208 -9.180 7.811 1.00 47.72 94 SER A N 1
ATOM 770 C CA . SER A 1 94 ? -16.129 -9.654 6.764 1.00 47.72 94 SER A CA 1
ATOM 771 C C . SER A 1 94 ? -16.774 -11.019 7.034 1.00 47.72 94 SER A C 1
ATOM 773 O O . SER A 1 94 ? -17.597 -11.467 6.239 1.00 47.72 94 SER A O 1
ATOM 775 N N . THR A 1 95 ? -16.486 -11.680 8.164 1.00 40.84 95 THR A N 1
ATOM 776 C CA . THR A 1 95 ? -17.056 -13.009 8.481 1.00 40.84 95 THR A CA 1
ATOM 777 C C . THR A 1 95 ? -18.546 -12.984 8.867 1.00 40.84 95 THR A C 1
ATOM 779 O O . THR A 1 95 ? -19.095 -13.981 9.324 1.00 40.84 95 THR A O 1
ATOM 782 N N . SER A 1 96 ? -19.249 -11.880 8.617 1.00 38.47 96 SER A N 1
ATOM 783 C CA . SER A 1 96 ? -20.665 -11.937 8.268 1.00 38.47 96 SER A CA 1
ATOM 784 C C . SER A 1 96 ? -20.778 -11.500 6.815 1.00 38.47 96 SER A C 1
ATOM 786 O O . SER A 1 96 ? -20.593 -10.330 6.498 1.00 38.47 96 SER A O 1
ATOM 788 N N . TYR A 1 97 ? -21.066 -12.459 5.942 1.00 41.84 97 TYR A N 1
ATOM 789 C CA . TYR A 1 97 ? -21.289 -12.377 4.494 1.00 41.84 97 TYR A CA 1
ATOM 790 C C . TYR A 1 97 ? -22.447 -11.447 4.076 1.00 41.84 97 TYR A C 1
ATOM 792 O O . TYR A 1 97 ? -23.114 -11.673 3.069 1.00 41.84 97 TYR A O 1
ATOM 800 N N . LYS A 1 98 ? -22.716 -10.371 4.813 1.00 36.19 98 LYS A N 1
ATOM 801 C CA . LYS A 1 98 ? -23.501 -9.259 4.298 1.00 36.19 98 LYS A CA 1
ATOM 802 C C . LYS A 1 98 ? -22.537 -8.320 3.595 1.00 36.19 98 LYS A C 1
ATOM 804 O O . LYS A 1 98 ? -21.947 -7.438 4.207 1.00 36.19 98 LYS A O 1
ATOM 809 N N . SER A 1 99 ? -22.379 -8.545 2.294 1.00 43.16 99 SER A N 1
ATOM 810 C CA . SER A 1 99 ? -21.861 -7.554 1.358 1.00 43.16 99 SER A CA 1
ATOM 811 C C . SER A 1 99 ? -22.574 -6.224 1.616 1.00 43.16 99 SER A C 1
ATOM 813 O O . SER A 1 99 ? -23.735 -6.067 1.237 1.00 43.16 99 SER A O 1
ATOM 815 N N . VAL A 1 100 ? -21.918 -5.290 2.305 1.00 44.72 100 VAL A N 1
ATOM 816 C CA . VAL A 1 100 ? -22.419 -3.919 2.401 1.00 44.72 100 VAL A CA 1
ATOM 817 C C . VAL A 1 100 ? -22.261 -3.328 1.001 1.00 44.72 100 VAL A C 1
ATOM 819 O O . VAL A 1 100 ? -21.135 -3.274 0.497 1.00 44.72 100 VAL A O 1
ATOM 822 N N . PRO A 1 101 ? -23.360 -2.975 0.313 1.00 40.28 101 PRO A N 1
ATOM 823 C CA . PRO A 1 101 ? -23.271 -2.442 -1.031 1.00 40.28 101 PRO A CA 1
ATOM 824 C C . PRO A 1 101 ? -22.547 -1.092 -1.005 1.00 40.28 101 PRO A C 1
ATOM 826 O O . PRO A 1 101 ? -22.777 -0.259 -0.134 1.00 40.28 101 PRO A O 1
ATOM 829 N N . TYR A 1 102 ? -21.697 -0.905 -2.012 1.00 47.94 102 TYR A N 1
ATOM 830 C CA . TYR A 1 102 ? -20.804 0.217 -2.345 1.00 47.94 102 TYR A CA 1
ATOM 831 C C . TYR A 1 102 ? -21.353 1.658 -2.171 1.00 47.94 102 TYR A C 1
ATOM 833 O O . TYR A 1 102 ? -20.602 2.621 -2.287 1.00 47.94 102 TYR A O 1
ATOM 841 N N . ASN A 1 103 ? -22.637 1.851 -1.867 1.00 47.19 103 ASN A N 1
ATOM 842 C CA . ASN A 1 103 ? -23.313 3.139 -2.020 1.00 47.19 103 ASN A CA 1
ATOM 843 C C . ASN A 1 103 ? -23.403 4.025 -0.761 1.00 47.19 103 ASN A C 1
ATOM 845 O O . ASN A 1 103 ? -23.855 5.160 -0.893 1.00 47.19 103 ASN A O 1
ATOM 849 N N . ASP A 1 104 ? -22.961 3.590 0.425 1.00 51.03 104 ASP A N 1
ATOM 850 C CA . ASP A 1 104 ? -23.207 4.363 1.664 1.00 51.03 104 ASP A CA 1
ATOM 851 C C . ASP A 1 104 ? -22.054 5.253 2.158 1.00 51.03 104 ASP A C 1
ATOM 853 O O . ASP A 1 104 ? -22.261 6.080 3.042 1.00 51.03 104 ASP A O 1
ATOM 857 N N . CYS A 1 105 ? -20.860 5.198 1.563 1.00 47.59 105 CYS A N 1
ATOM 858 C CA . CYS A 1 105 ? -19.719 5.986 2.065 1.00 47.59 105 CYS A CA 1
ATOM 859 C C . CYS A 1 105 ? -19.711 7.462 1.593 1.00 47.59 105 CYS A C 1
ATOM 861 O O . CYS A 1 105 ? -18.827 8.228 1.960 1.00 47.59 105 CYS A O 1
ATOM 863 N N . LYS A 1 106 ? -20.693 7.897 0.780 1.00 42.25 106 LYS A N 1
ATOM 864 C CA . LYS A 1 106 ? -20.752 9.263 0.208 1.00 42.25 106 LYS A CA 1
ATOM 865 C C . LYS A 1 106 ? -21.835 10.187 0.777 1.00 42.25 106 LYS A C 1
ATOM 867 O O . LYS A 1 106 ? -22.041 11.268 0.230 1.00 42.25 106 LYS A O 1
ATOM 872 N N . LYS A 1 107 ? -22.530 9.828 1.858 1.00 43.50 107 LYS A N 1
ATOM 873 C CA . LYS A 1 107 ? -23.575 10.695 2.434 1.00 43.50 107 LYS A CA 1
ATOM 874 C C . LYS A 1 107 ? -23.197 11.278 3.791 1.00 43.50 107 LYS A C 1
ATOM 876 O O . LYS A 1 107 ? -23.840 10.941 4.768 1.00 43.50 107 LYS A O 1
ATOM 881 N N . THR A 1 108 ? -22.250 12.214 3.832 1.00 46.06 108 THR A N 1
ATOM 882 C CA . THR A 1 108 ? -22.221 13.276 4.863 1.00 46.06 108 THR A CA 1
ATOM 883 C C . THR A 1 108 ? -21.373 14.470 4.406 1.00 46.06 108 THR A C 1
ATOM 885 O O . THR A 1 108 ? -20.344 14.760 5.004 1.00 46.06 108 THR A O 1
ATOM 888 N N . VAL A 1 109 ? -21.789 15.191 3.360 1.00 41.53 109 VAL A N 1
ATOM 889 C CA . VAL A 1 109 ? -21.469 16.628 3.239 1.00 41.53 109 VAL A CA 1
ATOM 890 C C . VAL A 1 109 ? -22.669 17.336 2.612 1.00 41.53 109 VAL A C 1
ATOM 892 O O . VAL A 1 109 ? -22.711 17.601 1.416 1.00 41.53 109 VAL A O 1
ATOM 895 N N . SER A 1 110 ? -23.685 17.616 3.421 1.00 43.88 110 SER A N 1
ATOM 896 C CA . SER A 1 110 ? -24.700 18.616 3.088 1.00 43.88 110 SER A CA 1
ATOM 897 C C . SER A 1 110 ? -25.396 19.081 4.362 1.00 43.88 110 SER A C 1
ATOM 899 O O . SER A 1 110 ? -25.839 18.248 5.149 1.00 43.88 110 SER A O 1
ATOM 901 N N . HIS A 1 111 ? -25.518 20.407 4.479 1.00 37.84 111 HIS A N 1
ATOM 902 C CA . HIS A 1 111 ? -26.025 21.220 5.593 1.00 37.84 111 HIS A CA 1
ATOM 903 C C . HIS A 1 111 ? -24.956 21.474 6.668 1.00 37.84 111 HIS A C 1
ATOM 905 O O . HIS A 1 111 ? -24.547 20.569 7.373 1.00 37.84 111 HIS A O 1
ATOM 911 N N . GLN A 1 112 ? -24.426 22.687 6.823 1.00 36.88 112 GLN A N 1
ATOM 912 C CA . GLN A 1 112 ? -25.181 23.921 7.029 1.00 36.88 112 GLN A CA 1
ATOM 913 C C . GLN A 1 112 ? -24.497 25.125 6.361 1.00 36.88 112 GLN A C 1
ATOM 915 O O . GLN A 1 112 ? -23.375 25.488 6.693 1.00 36.88 112 GLN A O 1
ATOM 920 N N . SER A 1 113 ? -25.217 25.788 5.460 1.00 41.28 113 SER A N 1
ATOM 921 C CA . SER A 1 113 ? -25.090 27.229 5.270 1.00 41.28 113 SER A CA 1
ATOM 922 C C . SER A 1 113 ? -26.518 27.753 5.301 1.00 41.28 113 SER A C 1
ATOM 924 O O . SER A 1 113 ? -27.304 27.469 4.398 1.00 41.28 113 SER A O 1
ATOM 926 N N . SER A 1 114 ? -26.889 28.371 6.418 1.00 42.47 114 SER A N 1
ATOM 927 C CA . SER A 1 114 ? -28.145 29.091 6.557 1.00 42.47 114 SER A CA 1
ATOM 928 C C . SER A 1 114 ? -27.919 30.257 7.512 1.00 42.47 114 SER A C 1
ATOM 930 O O . SER A 1 114 ? -27.595 30.031 8.677 1.00 42.47 114 SER A O 1
ATOM 932 N N . ASN A 1 115 ? -28.170 31.439 6.947 1.00 36.62 115 ASN A N 1
ATOM 933 C CA . ASN A 1 115 ? -28.307 32.783 7.515 1.00 36.62 115 ASN A CA 1
ATOM 934 C C . ASN A 1 115 ? -27.046 33.508 7.982 1.00 36.62 115 ASN A C 1
ATOM 936 O O . ASN A 1 115 ? -26.451 33.116 9.005 1.00 36.62 115 ASN A O 1
#

Organism: Ananas comosus (NCBI:txid4615)

Secondary structure (DSSP, 8-state):
--GGGSPP-HHHHHHHHHHHH--PEEEEEEE-SS-EEEEEEEEE---HHHH-HHHHHHHHT--HHHHHHHHHHHHHHHHH--STT---TTTGGG-S-----TTSTT---------

Radius of gyration: 19.13 Å; chains: 1; bounding box: 55×52×42 Å

pLDDT: mean 76.31, std 18.96, range [36.19, 94.88]